Protein AF-A0A6I3EUB2-F1 (afdb_monomer_lite)

Radius of gyration: 27.76 Å; chains: 1; bounding box: 33×75×58 Å

Sequence (104 aa):
MPTTRSRRLRIAAALTAAAVLTSVVAYRFGADAGAPATPSAIVTITPCRLADTRVAPDNVGTRNTPIGTGENVTFNVWGTNGNCTIPTNATGIIANITIVAPTA

Structure (mmCIF, N/CA/C/O backbone):
data_AF-A0A6I3EUB2-F1
#
_entry.id   AF-A0A6I3EUB2-F1
#
loop_
_atom_site.group_PDB
_atom_site.id
_atom_site.type_symbol
_atom_site.label_atom_id
_atom_site.label_alt_id
_atom_site.label_comp_id
_atom_site.label_asym_id
_atom_site.label_entity_id
_atom_site.label_seq_id
_atom_site.pdbx_PDB_ins_code
_atom_site.Cartn_x
_atom_site.Cartn_y
_atom_site.Cartn_z
_atom_site.occupancy
_atom_site.B_iso_or_equiv
_atom_site.auth_seq_id
_atom_site.auth_comp_id
_atom_site.auth_asym_id
_atom_site.auth_atom_id
_atom_site.pdbx_PDB_model_num
ATOM 1 N N . MET A 1 1 ? 15.671 60.150 -37.565 1.00 56.22 1 MET A N 1
ATOM 2 C CA . MET A 1 1 ? 14.299 59.916 -37.058 1.00 56.22 1 MET A CA 1
ATOM 3 C C . MET A 1 1 ? 13.738 58.675 -37.759 1.00 56.22 1 MET A C 1
ATOM 5 O O . MET A 1 1 ? 13.509 58.747 -38.959 1.00 56.22 1 MET A O 1
ATOM 9 N N . PRO A 1 2 ? 13.638 57.500 -37.104 1.00 55.53 2 PRO A N 1
ATOM 10 C CA . PRO A 1 2 ? 13.181 56.280 -37.776 1.00 55.53 2 PRO A CA 1
ATOM 11 C C . PRO A 1 2 ? 11.699 56.411 -38.146 1.00 55.53 2 PRO A C 1
ATOM 13 O O . PRO A 1 2 ? 10.869 56.693 -37.282 1.00 55.53 2 PRO A O 1
ATOM 16 N N . THR A 1 3 ? 11.375 56.225 -39.427 1.00 69.12 3 THR A N 1
ATOM 17 C CA . THR A 1 3 ? 10.013 56.364 -39.961 1.00 69.12 3 THR A CA 1
ATOM 18 C C . THR A 1 3 ? 9.077 55.337 -39.320 1.00 69.12 3 THR A C 1
ATOM 20 O O . THR A 1 3 ? 9.478 54.208 -39.024 1.00 69.12 3 THR A O 1
ATOM 23 N N . THR A 1 4 ? 7.811 55.700 -39.108 1.00 67.75 4 THR A N 1
ATOM 24 C CA . THR A 1 4 ? 6.777 54.897 -38.423 1.00 67.75 4 THR A CA 1
ATOM 25 C C . THR A 1 4 ? 6.672 53.456 -38.948 1.00 67.75 4 THR A C 1
ATOM 27 O O . THR A 1 4 ? 6.390 52.530 -38.189 1.00 67.75 4 THR A O 1
ATOM 30 N N . ARG A 1 5 ? 6.987 53.240 -40.232 1.00 70.75 5 ARG A N 1
ATOM 31 C CA . ARG A 1 5 ? 7.014 51.929 -40.898 1.00 70.75 5 ARG A CA 1
ATOM 32 C C . ARG A 1 5 ? 8.133 51.010 -40.381 1.00 70.75 5 ARG A C 1
ATOM 34 O O . ARG A 1 5 ? 7.890 49.829 -40.156 1.00 70.75 5 ARG A O 1
ATOM 41 N N . SER A 1 6 ? 9.320 51.556 -40.108 1.00 71.12 6 SER A N 1
ATOM 42 C CA . SER A 1 6 ? 10.457 50.802 -39.548 1.00 71.12 6 SER A CA 1
ATOM 43 C C . SER A 1 6 ? 10.231 50.375 -38.092 1.00 71.12 6 SER A C 1
ATOM 45 O O . SER A 1 6 ? 10.658 49.296 -37.683 1.00 71.12 6 SER A O 1
ATOM 47 N N . ARG A 1 7 ? 9.495 51.185 -37.315 1.00 73.19 7 ARG A N 1
ATOM 48 C CA . ARG A 1 7 ? 9.099 50.851 -35.938 1.00 73.19 7 ARG A CA 1
ATOM 49 C C . ARG A 1 7 ? 8.078 49.715 -35.899 1.00 73.19 7 ARG A C 1
ATOM 51 O O . ARG A 1 7 ? 8.243 48.792 -35.113 1.00 73.19 7 ARG A O 1
ATOM 58 N N . ARG A 1 8 ? 7.074 49.739 -36.783 1.00 75.25 8 ARG A N 1
ATOM 59 C CA . ARG A 1 8 ? 6.056 48.676 -36.880 1.00 75.25 8 ARG A CA 1
ATOM 60 C C . ARG A 1 8 ? 6.655 47.324 -37.270 1.00 75.25 8 ARG A C 1
ATOM 62 O O . ARG A 1 8 ? 6.292 46.316 -36.676 1.00 75.25 8 ARG A O 1
ATOM 69 N N . LEU A 1 9 ? 7.613 47.311 -38.200 1.00 75.69 9 LEU A N 1
ATOM 70 C CA . LEU A 1 9 ? 8.272 46.075 -38.635 1.00 75.69 9 LEU A CA 1
ATOM 71 C C . LEU A 1 9 ? 9.098 45.426 -37.511 1.00 75.69 9 LEU A C 1
ATOM 73 O O . LEU A 1 9 ? 9.061 44.214 -37.334 1.00 75.69 9 LEU A O 1
ATOM 77 N N . ARG A 1 10 ? 9.793 46.239 -36.705 1.00 75.81 10 ARG A N 1
ATOM 78 C CA . ARG A 1 10 ? 10.555 45.760 -35.540 1.00 75.81 10 ARG A CA 1
ATOM 79 C C . ARG A 1 10 ? 9.656 45.200 -34.439 1.00 75.81 10 ARG A C 1
ATOM 81 O O . ARG A 1 10 ? 9.993 44.182 -33.848 1.00 75.81 10 ARG A O 1
ATOM 88 N N . ILE A 1 11 ? 8.513 45.842 -34.193 1.00 80.31 11 ILE A N 1
ATOM 89 C CA . ILE A 1 11 ? 7.526 45.366 -33.213 1.00 80.31 11 ILE A CA 1
ATOM 90 C C . ILE A 1 11 ? 6.922 44.034 -33.671 1.00 80.31 11 ILE A C 1
ATOM 92 O O . ILE A 1 11 ? 6.857 43.100 -32.880 1.00 80.31 11 ILE A O 1
ATOM 96 N N . ALA A 1 12 ? 6.549 43.913 -34.949 1.00 75.00 12 ALA A N 1
ATOM 97 C CA . ALA A 1 12 ? 6.021 42.665 -35.497 1.00 75.00 12 ALA A CA 1
ATOM 98 C C . ALA A 1 12 ? 7.028 41.509 -35.369 1.00 75.00 12 ALA A C 1
ATOM 100 O O . ALA A 1 12 ? 6.665 40.443 -34.881 1.00 75.00 12 ALA A O 1
ATOM 101 N N . ALA A 1 13 ? 8.300 41.743 -35.714 1.00 77.19 13 ALA A N 1
ATOM 102 C CA . ALA A 1 13 ? 9.359 40.740 -35.585 1.00 77.19 13 ALA A CA 1
ATOM 103 C C . ALA A 1 13 ? 9.604 40.310 -34.124 1.00 77.19 13 ALA A C 1
ATOM 105 O O . ALA A 1 13 ? 9.795 39.124 -33.845 1.00 77.19 13 ALA A O 1
ATOM 106 N N . ALA A 1 14 ? 9.563 41.256 -33.179 1.00 78.19 14 ALA A N 1
ATOM 107 C CA . ALA A 1 14 ? 9.707 40.962 -31.754 1.00 78.19 14 ALA A CA 1
ATOM 108 C C . ALA A 1 14 ? 8.535 40.123 -31.217 1.00 78.19 14 ALA A C 1
ATOM 110 O O . ALA A 1 14 ? 8.753 39.176 -30.463 1.00 78.19 14 ALA A O 1
ATOM 111 N N . LEU A 1 15 ? 7.305 40.421 -31.647 1.00 78.81 15 LEU A N 1
ATOM 112 C CA . LEU A 1 15 ? 6.114 39.663 -31.255 1.00 78.81 15 LEU A CA 1
ATOM 113 C C . LEU A 1 15 ? 6.137 38.234 -31.810 1.00 78.81 15 LEU A C 1
ATOM 115 O O . LEU A 1 15 ? 5.841 37.294 -31.076 1.00 78.81 15 LEU A O 1
ATOM 119 N N . THR A 1 16 ? 6.548 38.044 -33.067 1.00 73.50 16 THR A N 1
ATOM 120 C CA . THR A 1 16 ? 6.688 36.697 -33.642 1.00 73.50 16 THR A CA 1
ATOM 121 C C . THR A 1 16 ? 7.781 35.888 -32.949 1.00 73.50 16 THR A C 1
ATOM 123 O O . THR A 1 16 ? 7.575 34.714 -32.659 1.00 73.50 16 THR A O 1
ATOM 126 N N . ALA A 1 17 ? 8.920 36.505 -32.618 1.00 73.62 17 ALA A N 1
ATOM 127 C CA . ALA A 1 17 ? 9.989 35.826 -31.889 1.00 73.62 17 ALA A CA 1
ATOM 128 C C . ALA A 1 17 ? 9.537 35.414 -30.477 1.00 73.62 17 ALA A C 1
ATOM 130 O O . ALA A 1 17 ? 9.781 34.284 -30.057 1.00 73.62 17 ALA A O 1
ATOM 131 N N . ALA A 1 18 ? 8.813 36.287 -29.771 1.00 71.38 18 ALA A N 1
ATOM 132 C CA . ALA A 1 18 ? 8.246 35.969 -28.462 1.00 71.38 18 ALA A CA 1
ATOM 133 C C . ALA A 1 18 ? 7.208 34.831 -28.535 1.00 71.38 18 ALA A C 1
ATOM 135 O O . ALA A 1 18 ? 7.204 33.946 -27.679 1.00 71.38 18 ALA A O 1
ATOM 136 N N . ALA A 1 19 ? 6.370 34.800 -29.576 1.00 71.44 19 ALA A N 1
ATOM 137 C CA . ALA A 1 19 ? 5.399 33.725 -29.788 1.00 71.44 19 ALA A CA 1
ATOM 138 C C . ALA A 1 19 ? 6.071 32.363 -30.064 1.00 71.44 19 ALA A C 1
ATOM 140 O O . ALA A 1 19 ? 5.626 31.335 -29.553 1.00 71.44 19 ALA A O 1
ATOM 141 N N . VAL A 1 20 ? 7.176 32.337 -30.818 1.00 73.94 20 VAL A N 1
ATOM 142 C CA . VAL A 1 20 ? 7.945 31.103 -31.079 1.00 73.94 20 VAL A CA 1
ATOM 143 C C . VAL A 1 20 ? 8.670 30.619 -29.818 1.00 73.94 20 VAL A C 1
ATOM 145 O O . VAL A 1 20 ? 8.661 29.430 -29.514 1.00 73.94 20 VAL A O 1
ATOM 148 N N . LEU A 1 21 ? 9.254 31.524 -29.031 1.00 67.19 21 LEU A N 1
ATOM 149 C CA . LEU A 1 21 ? 9.935 31.151 -27.786 1.00 67.19 21 LEU A CA 1
ATOM 150 C C . LEU A 1 21 ? 8.960 30.601 -26.736 1.00 67.19 21 LEU A C 1
ATOM 152 O O . LEU A 1 21 ? 9.248 29.589 -26.100 1.00 67.19 21 LEU A O 1
ATOM 156 N N . THR A 1 22 ? 7.789 31.222 -26.584 1.00 66.56 22 THR A N 1
ATOM 157 C CA . THR A 1 22 ? 6.761 30.769 -25.630 1.00 66.56 22 THR A CA 1
ATOM 158 C C . THR A 1 22 ? 6.173 29.410 -26.005 1.00 66.56 22 THR A C 1
ATOM 160 O O . THR A 1 22 ? 5.975 28.575 -25.124 1.00 66.56 22 THR A O 1
ATOM 163 N N . SER A 1 23 ? 5.964 29.139 -27.297 1.00 62.50 23 SER A N 1
ATOM 164 C CA . SER A 1 23 ? 5.467 27.837 -27.766 1.00 62.50 23 SER A CA 1
ATOM 165 C C . SER A 1 23 ? 6.490 26.704 -27.594 1.00 62.50 23 SER A C 1
ATOM 167 O O . SER A 1 23 ? 6.113 25.606 -27.186 1.00 62.50 23 SER A O 1
ATOM 169 N N . VAL A 1 24 ? 7.788 26.959 -27.799 1.00 64.50 24 VAL A N 1
ATOM 170 C CA . VAL A 1 24 ? 8.850 25.964 -27.538 1.00 64.50 24 VAL A CA 1
ATOM 171 C C . VAL A 1 24 ? 8.991 25.666 -26.043 1.00 64.50 24 VAL A C 1
ATOM 173 O O . VAL A 1 24 ? 9.113 24.504 -25.661 1.00 64.50 24 VAL A O 1
ATOM 176 N N . VAL A 1 25 ? 8.942 26.691 -25.190 1.00 62.66 25 VAL A N 1
ATOM 177 C CA . VAL A 1 25 ? 8.984 26.537 -23.726 1.00 62.66 25 VAL A CA 1
ATOM 178 C C . VAL A 1 25 ? 7.771 25.732 -23.246 1.00 62.66 25 VAL A C 1
ATOM 180 O O . VAL A 1 25 ? 7.948 24.725 -22.567 1.00 62.66 25 VAL A O 1
ATOM 183 N N . ALA A 1 26 ? 6.554 26.075 -23.676 1.00 61.75 26 ALA A N 1
ATOM 184 C CA . ALA A 1 26 ? 5.348 25.329 -23.308 1.00 61.75 26 ALA A CA 1
ATOM 185 C C . ALA A 1 26 ? 5.409 23.843 -23.715 1.00 61.75 26 ALA A C 1
ATOM 187 O O . ALA A 1 26 ? 4.995 22.982 -22.944 1.00 61.75 26 ALA A O 1
ATOM 188 N N . TYR A 1 27 ? 5.982 23.518 -24.880 1.00 61.38 27 TYR A N 1
ATOM 189 C CA . TYR A 1 27 ? 6.166 22.126 -25.308 1.00 61.38 27 TYR A CA 1
ATOM 190 C C . TYR A 1 27 ? 7.198 21.365 -24.459 1.00 61.38 27 TYR A C 1
ATOM 192 O O . TYR A 1 27 ? 7.037 20.174 -24.205 1.00 61.38 27 TYR A O 1
ATOM 200 N N . ARG A 1 28 ? 8.269 22.035 -24.014 1.00 59.62 28 ARG A N 1
ATOM 201 C CA . ARG A 1 28 ? 9.352 21.405 -23.237 1.00 59.62 28 ARG A CA 1
ATOM 202 C C . ARG A 1 28 ? 9.023 21.231 -21.756 1.00 59.62 28 ARG A C 1
ATOM 204 O O . ARG A 1 28 ? 9.552 20.307 -21.155 1.00 59.62 28 ARG A O 1
ATOM 211 N N . PHE A 1 29 ? 8.166 22.084 -21.198 1.00 59.28 29 PHE A N 1
ATOM 212 C CA . PHE A 1 29 ? 7.742 22.018 -19.794 1.00 59.28 29 PHE A CA 1
ATOM 213 C C . PHE A 1 29 ? 6.341 21.409 -19.598 1.00 59.28 29 PHE A C 1
ATOM 215 O O . PHE A 1 29 ? 5.909 21.236 -18.467 1.00 59.28 29 PHE A O 1
ATOM 222 N N . GLY A 1 30 ? 5.609 21.108 -20.676 1.00 54.31 30 GLY A N 1
ATOM 223 C CA . GLY A 1 30 ? 4.2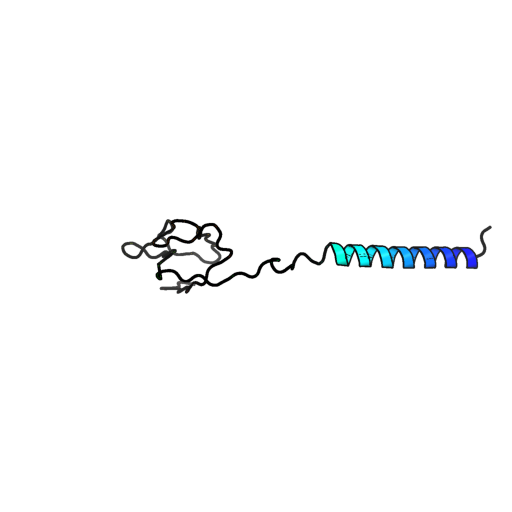42 20.573 -20.623 1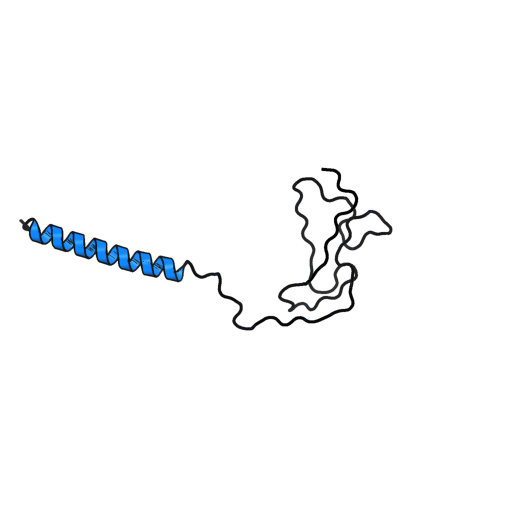.00 54.31 30 GLY A CA 1
ATOM 224 C C . GLY A 1 30 ? 4.121 19.053 -20.781 1.00 54.31 30 GLY A C 1
ATOM 225 O O . GLY A 1 30 ? 3.007 18.558 -20.925 1.00 54.31 30 GLY A O 1
ATOM 226 N N . ALA A 1 31 ? 5.230 18.309 -20.803 1.00 56.22 31 ALA A N 1
ATOM 227 C CA . ALA A 1 31 ? 5.246 16.894 -21.177 1.00 56.22 31 ALA A CA 1
ATOM 228 C C . ALA A 1 31 ? 5.910 15.991 -20.122 1.00 56.22 31 ALA A C 1
ATOM 230 O O . ALA A 1 31 ? 6.739 15.155 -20.461 1.00 56.22 31 ALA A O 1
ATOM 231 N N . ASP A 1 32 ? 5.515 16.108 -18.853 1.00 55.81 32 ASP A N 1
ATOM 232 C CA . ASP A 1 32 ? 5.902 15.138 -17.810 1.00 55.81 32 ASP A CA 1
ATOM 233 C C . ASP A 1 32 ? 4.932 13.941 -17.706 1.00 55.81 32 ASP A C 1
ATOM 235 O O . ASP A 1 32 ? 5.024 13.122 -16.797 1.00 55.81 32 ASP A O 1
ATOM 239 N N . ALA A 1 33 ? 4.018 13.782 -18.669 1.00 56.03 33 ALA A N 1
ATOM 240 C CA . ALA A 1 33 ? 3.150 12.607 -18.794 1.00 56.03 33 ALA A CA 1
ATOM 241 C C . ALA A 1 33 ? 3.735 11.554 -19.758 1.00 56.03 33 ALA A C 1
ATOM 243 O O . ALA A 1 33 ? 3.025 10.975 -20.581 1.00 56.03 33 ALA A O 1
ATOM 244 N N . GLY A 1 34 ? 5.049 11.329 -19.703 1.00 59.44 34 GLY A N 1
ATOM 245 C CA . GLY A 1 34 ? 5.680 10.237 -20.438 1.00 59.44 34 GLY A CA 1
ATOM 246 C C . GLY A 1 34 ? 5.317 8.901 -19.796 1.00 59.44 34 GLY A C 1
ATOM 247 O O . GLY A 1 34 ? 5.687 8.647 -18.652 1.00 59.44 34 GLY A O 1
ATOM 248 N N . ALA A 1 35 ? 4.606 8.033 -20.521 1.00 65.00 35 ALA A N 1
ATOM 249 C CA . ALA A 1 35 ? 4.490 6.631 -20.126 1.00 65.00 35 ALA A CA 1
ATOM 250 C C . ALA A 1 35 ? 5.903 6.034 -19.947 1.00 65.00 35 ALA A C 1
ATOM 252 O O . ALA A 1 35 ? 6.814 6.417 -20.692 1.00 65.00 35 ALA A O 1
ATOM 253 N N . PRO A 1 36 ? 6.118 5.119 -18.983 1.00 65.75 36 PRO A N 1
ATOM 254 C CA . PRO A 1 36 ? 7.423 4.496 -18.812 1.00 65.75 36 PRO A CA 1
ATOM 255 C C . PRO A 1 36 ? 7.875 3.866 -20.134 1.00 65.75 36 PRO A C 1
ATOM 2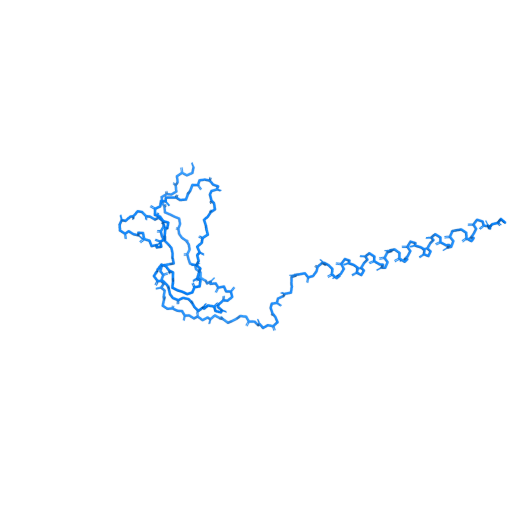57 O O . PRO A 1 36 ? 7.090 3.212 -20.820 1.00 65.75 36 PRO A O 1
ATOM 260 N N . ALA A 1 37 ? 9.149 4.067 -20.491 1.00 72.94 37 ALA A N 1
ATOM 261 C CA . ALA A 1 37 ? 9.722 3.576 -21.750 1.00 72.94 37 ALA A CA 1
ATOM 262 C C . ALA A 1 37 ? 9.608 2.047 -21.902 1.00 72.94 37 ALA A C 1
ATOM 264 O O . ALA A 1 37 ? 9.632 1.524 -23.014 1.00 72.94 37 ALA A O 1
ATOM 265 N N . THR A 1 38 ? 9.456 1.341 -20.779 1.00 79.38 38 THR A N 1
ATOM 266 C CA . THR A 1 38 ? 9.142 -0.084 -20.715 1.00 79.38 38 THR A CA 1
ATOM 267 C C . THR A 1 38 ? 7.760 -0.296 -20.094 1.00 79.38 38 THR A C 1
ATOM 269 O O . THR A 1 38 ? 7.523 0.192 -18.984 1.00 79.38 38 THR A O 1
ATOM 272 N N . PRO A 1 39 ? 6.862 -1.050 -20.749 1.00 80.12 39 PRO A N 1
ATOM 273 C CA . PRO A 1 39 ? 5.554 -1.359 -20.191 1.00 80.12 39 PRO A CA 1
ATOM 274 C C . PRO A 1 39 ? 5.678 -2.239 -18.940 1.00 80.12 39 PRO A C 1
ATOM 276 O O . PRO A 1 39 ? 6.531 -3.123 -18.865 1.00 80.12 39 PRO A O 1
ATOM 279 N N . SER A 1 40 ? 4.796 -2.015 -17.966 1.00 88.12 40 SER A N 1
ATOM 280 C CA . SER A 1 40 ? 4.657 -2.893 -16.800 1.00 88.12 40 SER A CA 1
ATOM 281 C C . SER A 1 40 ? 3.946 -4.191 -17.188 1.00 88.12 40 SER A C 1
ATOM 283 O O . SER A 1 40 ? 3.010 -4.177 -17.986 1.00 88.12 40 SER A O 1
ATOM 285 N N . ALA A 1 41 ? 4.345 -5.304 -16.573 1.00 90.44 41 ALA A N 1
ATOM 286 C CA . ALA A 1 41 ? 3.636 -6.577 -16.660 1.00 90.44 41 ALA A CA 1
ATOM 287 C C . ALA A 1 41 ? 2.940 -6.893 -15.330 1.00 90.44 41 ALA A C 1
ATOM 289 O O . ALA A 1 41 ? 3.425 -6.520 -14.260 1.00 90.44 41 ALA A O 1
ATOM 290 N N . ILE A 1 42 ? 1.810 -7.601 -15.392 1.00 92.81 42 ILE A N 1
ATOM 291 C CA . ILE A 1 42 ? 1.124 -8.091 -14.194 1.00 92.81 42 ILE A CA 1
ATOM 292 C C . ILE A 1 42 ? 1.840 -9.351 -13.710 1.00 92.81 42 ILE A C 1
ATOM 294 O O . ILE A 1 42 ? 1.915 -10.344 -14.430 1.00 92.81 42 ILE A O 1
ATOM 298 N N . VAL A 1 43 ? 2.329 -9.311 -12.471 1.00 91.75 43 VAL A N 1
ATOM 299 C CA . VAL A 1 43 ? 2.889 -10.470 -11.769 1.00 91.75 43 VAL A CA 1
ATOM 300 C C . VAL A 1 43 ? 1.919 -10.861 -10.665 1.00 91.75 43 VAL A C 1
ATOM 302 O O . VAL A 1 43 ? 1.666 -10.086 -9.744 1.00 91.75 43 VAL A O 1
ATOM 305 N N . THR A 1 44 ? 1.347 -12.055 -10.764 1.00 94.25 44 THR A N 1
ATOM 306 C CA . THR A 1 44 ? 0.428 -12.571 -9.748 1.00 94.25 44 THR A CA 1
ATOM 307 C C . THR A 1 44 ? 1.196 -13.072 -8.530 1.00 94.25 44 THR A C 1
ATOM 309 O O . THR A 1 44 ? 2.193 -13.777 -8.674 1.00 94.25 44 THR A O 1
ATOM 312 N N . ILE A 1 45 ? 0.687 -12.768 -7.339 1.00 91.56 45 ILE A N 1
ATOM 313 C CA . ILE A 1 45 ? 1.164 -13.306 -6.061 1.00 91.56 45 ILE A CA 1
ATOM 314 C C . ILE A 1 45 ? 0.026 -14.043 -5.354 1.00 91.56 45 ILE A C 1
ATOM 316 O O . ILE A 1 45 ? -1.142 -13.881 -5.714 1.00 91.56 45 ILE A O 1
ATOM 320 N N . THR A 1 46 ? 0.350 -14.812 -4.315 1.00 95.06 46 THR A N 1
ATOM 321 C CA . THR A 1 46 ? -0.666 -15.318 -3.384 1.00 95.06 46 THR A CA 1
ATOM 322 C C . THR A 1 46 ? -1.403 -14.131 -2.752 1.00 95.06 46 THR A C 1
ATOM 324 O O . THR A 1 46 ? -0.738 -13.269 -2.171 1.00 95.06 46 THR A O 1
ATOM 327 N N . PRO A 1 47 ? -2.747 -14.056 -2.842 1.00 95.00 47 PRO A N 1
ATOM 328 C CA . PRO A 1 47 ? -3.509 -12.975 -2.230 1.00 95.00 47 PRO A CA 1
ATOM 329 C C . PRO A 1 47 ? -3.209 -12.847 -0.737 1.00 95.00 47 PRO A C 1
ATOM 331 O O . PRO A 1 47 ? -3.162 -13.836 -0.007 1.00 95.00 47 PRO A O 1
ATOM 334 N N . CYS A 1 48 ? -3.020 -11.614 -0.285 1.00 95.81 48 CYS A N 1
ATOM 335 C CA . CYS A 1 48 ? -2.603 -11.298 1.072 1.00 95.81 48 CYS A CA 1
ATOM 336 C C . CYS A 1 48 ? -3.274 -10.005 1.546 1.00 95.81 48 CYS A C 1
ATOM 338 O O . CYS A 1 48 ? -3.801 -9.219 0.756 1.00 95.81 48 CYS A O 1
ATOM 340 N N . ARG A 1 49 ? -3.264 -9.790 2.862 1.00 96.00 49 ARG A N 1
ATOM 341 C CA . ARG A 1 49 ? -3.773 -8.573 3.499 1.00 96.00 49 ARG A CA 1
ATOM 342 C C . ARG A 1 49 ? -2.595 -7.627 3.724 1.00 96.00 49 ARG A C 1
ATOM 344 O O . ARG A 1 49 ? -1.724 -7.930 4.536 1.00 96.00 49 ARG A O 1
ATOM 351 N N . LEU A 1 50 ? -2.553 -6.523 2.977 1.00 95.31 50 LEU A N 1
ATOM 352 C CA . LEU A 1 50 ? -1.486 -5.521 3.094 1.00 95.31 50 LEU A CA 1
ATOM 353 C C . LEU A 1 50 ? -1.650 -4.690 4.372 1.00 95.31 50 LEU A C 1
ATOM 355 O O . LEU A 1 50 ? -0.711 -4.527 5.140 1.00 95.31 50 LEU A O 1
ATOM 359 N N . ALA A 1 51 ? -2.868 -4.211 4.619 1.00 95.12 51 ALA A N 1
ATOM 360 C CA . ALA A 1 51 ? -3.221 -3.444 5.802 1.00 95.12 51 ALA A CA 1
ATOM 361 C C . ALA A 1 51 ? -4.664 -3.742 6.218 1.00 95.12 51 ALA A C 1
ATOM 363 O O . ALA A 1 51 ? -5.524 -4.000 5.372 1.00 95.12 51 ALA A O 1
ATOM 364 N N . ASP A 1 52 ? -4.925 -3.689 7.521 1.00 95.44 52 ASP A N 1
ATOM 365 C CA . ASP A 1 52 ? -6.266 -3.750 8.092 1.00 95.44 52 ASP A CA 1
ATOM 366 C C . ASP A 1 52 ? -6.306 -2.953 9.386 1.00 95.44 52 ASP A C 1
ATOM 368 O O . ASP A 1 52 ? -5.638 -3.304 10.355 1.00 95.44 52 ASP A O 1
ATOM 372 N N . THR A 1 53 ? -7.072 -1.866 9.386 1.00 94.69 53 THR A N 1
ATOM 373 C CA . THR A 1 53 ? -7.113 -0.905 10.491 1.00 94.69 53 THR A CA 1
ATOM 374 C C . THR A 1 53 ? -8.091 -1.280 11.597 1.00 94.69 53 THR A C 1
ATOM 376 O O . THR A 1 53 ? -8.204 -0.546 12.582 1.00 94.69 53 THR A O 1
ATOM 379 N N . ARG A 1 54 ? -8.791 -2.416 11.467 1.00 93.25 54 ARG A N 1
ATOM 380 C CA . ARG A 1 54 ? -9.644 -2.937 12.535 1.00 93.25 54 ARG A CA 1
ATOM 381 C C . ARG A 1 54 ? -8.822 -3.255 13.778 1.00 93.25 54 ARG A C 1
ATOM 383 O O . ARG A 1 54 ? -7.615 -3.484 13.717 1.00 93.25 54 ARG A O 1
ATOM 390 N N . VAL A 1 55 ? -9.510 -3.278 14.914 1.00 91.00 55 VAL A N 1
ATOM 391 C CA . VAL A 1 55 ? -8.922 -3.677 16.194 1.00 91.00 55 VAL A CA 1
ATOM 392 C C . VAL A 1 55 ? -8.533 -5.159 16.174 1.00 91.00 55 VAL A C 1
ATOM 394 O O . VAL A 1 55 ? -9.009 -5.934 15.341 1.00 91.00 55 VAL A O 1
ATOM 397 N N . ALA A 1 56 ? -7.670 -5.569 17.105 1.00 88.38 56 ALA A N 1
ATOM 398 C CA . ALA A 1 56 ? -7.318 -6.976 17.270 1.00 88.38 56 ALA A CA 1
ATOM 399 C C . ALA A 1 56 ? -8.581 -7.850 17.459 1.00 88.38 56 ALA A C 1
ATOM 401 O O . ALA A 1 56 ? -9.519 -7.420 18.136 1.00 88.38 56 ALA A O 1
ATOM 402 N N . PRO A 1 57 ? -8.615 -9.071 16.895 1.00 91.44 57 PRO A N 1
ATOM 403 C CA . PRO A 1 57 ? -7.500 -9.785 16.261 1.00 91.44 57 PRO A CA 1
ATOM 404 C C . PRO A 1 57 ? -7.340 -9.535 14.750 1.00 91.44 57 PRO A C 1
ATOM 406 O O . PRO A 1 57 ? -6.402 -10.054 14.158 1.00 91.44 57 PRO A O 1
ATOM 409 N N . ASP A 1 58 ? -8.227 -8.757 14.126 1.00 93.06 58 ASP A N 1
ATOM 410 C CA . ASP A 1 58 ? -8.255 -8.578 12.664 1.00 93.06 58 ASP A CA 1
ATOM 411 C C . ASP A 1 58 ? -7.157 -7.644 12.131 1.00 93.06 58 ASP A C 1
ATOM 413 O O . ASP A 1 58 ? -6.939 -7.565 10.919 1.00 93.06 58 ASP A O 1
ATOM 417 N N . ASN A 1 59 ? -6.491 -6.916 13.028 1.00 95.12 59 ASN A N 1
ATOM 418 C CA . ASN A 1 59 ? -5.489 -5.922 12.681 1.00 95.12 59 ASN A CA 1
ATOM 419 C C . ASN A 1 59 ? -4.320 -6.517 11.882 1.00 95.12 59 ASN A C 1
ATOM 421 O O . ASN A 1 59 ? -3.715 -7.508 12.292 1.00 95.12 59 ASN A O 1
ATOM 425 N N . VAL A 1 60 ? -3.949 -5.855 10.785 1.00 95.75 60 VAL A N 1
ATOM 426 C CA . VAL A 1 60 ? -2.749 -6.174 10.004 1.00 95.75 60 VAL A CA 1
ATOM 427 C C . VAL A 1 60 ? -1.974 -4.898 9.708 1.00 95.75 60 VAL A C 1
ATOM 429 O O . VAL A 1 60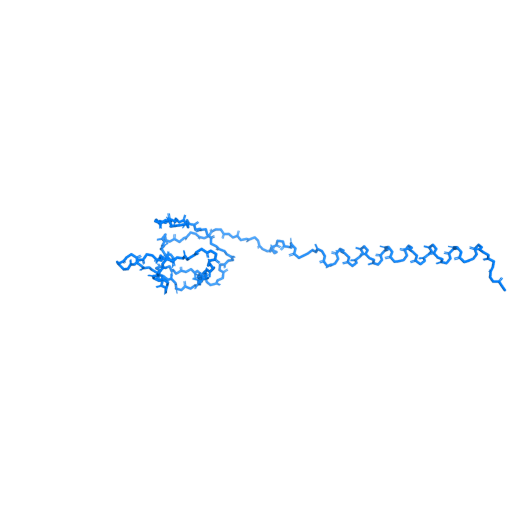 ? -2.526 -3.923 9.194 1.00 95.75 60 VAL A O 1
ATOM 432 N N . GLY A 1 61 ? -0.670 -4.932 9.983 1.00 90.81 61 GLY A N 1
ATOM 433 C CA . GLY A 1 61 ? 0.226 -3.792 9.815 1.00 90.81 61 GLY A CA 1
ATOM 434 C C . GLY A 1 61 ? 0.333 -2.945 11.084 1.00 90.81 61 GLY A C 1
ATOM 435 O O . GLY A 1 61 ? 0.154 -3.437 12.192 1.00 90.81 61 GLY A O 1
ATOM 436 N N . THR A 1 62 ? 0.689 -1.670 10.928 1.00 87.38 62 THR A N 1
ATOM 437 C CA . THR A 1 62 ? 1.022 -0.779 12.057 1.00 87.38 62 THR A CA 1
ATOM 438 C C . THR A 1 62 ? -0.134 0.108 12.516 1.00 87.38 62 THR A C 1
ATOM 440 O O . THR A 1 62 ? -0.061 0.715 13.582 1.00 87.38 62 THR A O 1
ATOM 443 N N . ARG A 1 63 ? -1.202 0.216 11.721 1.00 91.19 63 ARG A N 1
ATOM 444 C CA . ARG A 1 63 ? -2.360 1.069 12.008 1.00 91.19 63 ARG A CA 1
ATOM 445 C C . ARG A 1 63 ? -3.482 0.210 12.584 1.00 91.19 63 ARG A C 1
ATOM 447 O O . ARG A 1 63 ? -4.016 -0.611 11.856 1.00 91.19 63 ARG A O 1
ATOM 454 N N . ASN A 1 64 ? -3.854 0.413 13.849 1.00 92.06 64 ASN A N 1
ATOM 455 C CA . ASN A 1 64 ? -4.876 -0.374 14.566 1.00 92.06 64 ASN A CA 1
ATOM 456 C C . ASN A 1 64 ? -6.041 0.458 15.126 1.00 92.06 64 ASN A C 1
ATOM 458 O O . ASN A 1 64 ? -6.743 0.017 16.036 1.00 92.06 64 ASN A O 1
ATOM 462 N N . THR A 1 65 ? -6.234 1.672 14.607 1.00 91.69 65 THR A N 1
ATOM 463 C CA . THR A 1 65 ? -7.414 2.485 14.919 1.00 91.69 65 THR A CA 1
ATOM 464 C C . THR A 1 65 ? -8.087 2.950 13.625 1.00 91.69 65 THR A C 1
ATOM 466 O O . THR A 1 65 ? -7.439 2.949 12.570 1.00 91.69 65 THR A O 1
ATOM 469 N N . PRO A 1 66 ? -9.376 3.333 13.677 1.00 91.75 66 PRO A N 1
ATOM 470 C CA . PRO A 1 66 ? -10.105 3.812 12.508 1.00 91.75 66 PRO A CA 1
ATOM 471 C C . PRO A 1 66 ? -9.423 5.008 11.837 1.00 91.75 66 PRO A C 1
ATOM 473 O O . PRO A 1 66 ? -8.756 5.800 12.505 1.00 91.75 66 PRO A O 1
ATOM 476 N N . ILE A 1 67 ? -9.619 5.132 10.523 1.00 92.62 67 ILE A N 1
ATOM 477 C CA . ILE A 1 67 ? -9.199 6.304 9.746 1.00 92.62 67 ILE A CA 1
ATOM 478 C C . ILE A 1 67 ? -10.276 7.378 9.915 1.00 92.62 67 ILE A C 1
ATOM 480 O O . ILE A 1 67 ? -11.442 7.129 9.609 1.00 92.62 67 ILE A O 1
ATOM 484 N N . GLY A 1 68 ? -9.891 8.539 10.439 1.00 92.12 68 GLY A N 1
ATOM 485 C CA . GLY A 1 68 ? -10.787 9.657 10.707 1.00 92.12 68 GLY A CA 1
ATOM 486 C C . GLY A 1 68 ? -11.169 10.463 9.463 1.00 92.12 68 GLY A C 1
ATOM 487 O O . GLY A 1 68 ? -10.602 10.319 8.378 1.00 92.12 68 GLY A O 1
ATOM 488 N N . THR A 1 69 ? -12.139 11.360 9.632 1.00 91.94 69 THR A N 1
ATOM 489 C CA . THR A 1 69 ? -12.629 12.237 8.563 1.00 91.94 69 THR A CA 1
ATOM 490 C C . THR A 1 69 ? -11.517 13.158 8.060 1.00 91.94 69 THR A C 1
ATOM 492 O O . THR A 1 69 ? -10.945 13.934 8.821 1.00 91.94 69 THR A O 1
ATOM 495 N N . GLY A 1 70 ? -11.207 13.065 6.764 1.00 91.44 70 GLY A N 1
ATOM 496 C CA . GLY A 1 70 ? -10.127 13.833 6.135 1.00 91.44 70 GLY A CA 1
ATOM 497 C C . GLY A 1 70 ? -8.712 13.378 6.512 1.00 91.44 70 GLY A C 1
ATOM 498 O O . GLY A 1 70 ? -7.753 14.038 6.122 1.00 91.44 70 GLY A O 1
ATOM 499 N N . GLU A 1 71 ? -8.557 12.276 7.254 1.00 93.31 71 GLU A N 1
ATOM 500 C CA . GLU A 1 71 ? -7.246 11.699 7.556 1.00 93.31 71 GLU A CA 1
ATOM 501 C C . GLU A 1 71 ? -6.688 10.979 6.321 1.00 93.31 71 GLU A C 1
ATOM 503 O O . GLU A 1 71 ? -7.367 10.179 5.673 1.00 93.31 71 GLU A O 1
ATOM 508 N N . ASN A 1 72 ? -5.412 11.220 6.024 1.00 93.81 72 ASN A N 1
ATOM 509 C CA . ASN A 1 72 ? -4.653 10.450 5.049 1.00 93.81 72 ASN A CA 1
ATOM 510 C C . ASN A 1 72 ? -3.694 9.513 5.781 1.00 93.81 72 ASN A C 1
ATOM 512 O O . ASN A 1 72 ? -2.918 9.947 6.632 1.00 93.81 72 ASN A O 1
ATOM 516 N N . VAL A 1 73 ? -3.702 8.237 5.399 1.00 93.12 73 VAL A N 1
ATOM 517 C CA . VAL A 1 73 ? -2.769 7.233 5.918 1.00 93.12 73 VAL A CA 1
ATOM 518 C C . VAL A 1 73 ? -1.981 6.642 4.761 1.00 93.12 73 VAL A C 1
ATOM 520 O O . VAL A 1 73 ? -2.549 6.254 3.741 1.00 93.12 73 VAL A O 1
ATOM 523 N N . THR A 1 74 ? -0.667 6.554 4.942 1.00 94.00 74 THR A N 1
ATOM 524 C CA . THR A 1 74 ? 0.250 5.957 3.972 1.00 94.00 74 THR A CA 1
ATOM 525 C C . THR A 1 74 ? 0.694 4.590 4.469 1.00 94.00 74 THR A C 1
ATOM 527 O O . THR A 1 74 ? 1.134 4.453 5.610 1.00 94.00 74 THR A O 1
ATOM 530 N N . PHE A 1 75 ? 0.622 3.588 3.595 1.00 92.38 75 PHE A N 1
ATOM 531 C CA . PHE A 1 75 ? 1.108 2.237 3.861 1.00 92.38 75 PHE A CA 1
ATOM 532 C C . PHE A 1 75 ? 2.265 1.907 2.919 1.00 92.38 75 PHE A C 1
ATOM 534 O O . PHE A 1 75 ? 2.183 2.153 1.714 1.00 92.38 75 PHE A O 1
ATOM 541 N N . ASN A 1 76 ? 3.338 1.331 3.459 1.00 92.50 76 ASN A N 1
ATOM 542 C CA . ASN A 1 76 ? 4.427 0.809 2.641 1.00 92.50 76 ASN A CA 1
ATOM 543 C C . ASN A 1 76 ? 3.956 -0.435 1.888 1.00 92.50 76 ASN A C 1
ATOM 545 O O . ASN A 1 76 ? 3.441 -1.369 2.490 1.00 92.50 76 ASN A O 1
ATOM 549 N N . VAL A 1 77 ? 4.167 -0.451 0.574 1.00 93.56 77 VAL A N 1
ATOM 550 C CA . VAL A 1 77 ? 3.733 -1.560 -0.285 1.00 93.56 77 VAL A CA 1
ATOM 551 C C . VAL A 1 77 ? 4.853 -2.574 -0.509 1.00 93.56 77 VAL A C 1
ATOM 553 O O . VAL A 1 77 ? 4.624 -3.774 -0.442 1.00 93.56 77 VAL A O 1
ATOM 556 N N . TRP A 1 78 ? 6.068 -2.110 -0.796 1.00 93.69 78 TRP A N 1
ATOM 557 C CA . TRP A 1 78 ? 7.169 -2.985 -1.192 1.00 93.69 78 TRP A CA 1
ATOM 558 C C . TRP A 1 78 ? 7.795 -3.759 -0.039 1.00 93.69 78 TRP A C 1
ATOM 560 O O . TRP A 1 78 ? 7.849 -3.292 1.099 1.00 93.69 78 TRP A O 1
ATOM 570 N N . GLY A 1 79 ? 8.373 -4.909 -0.386 1.00 93.12 79 GLY A N 1
ATOM 571 C CA . GLY A 1 79 ? 9.003 -5.808 0.566 1.00 93.12 79 GLY A CA 1
ATOM 572 C C . GLY A 1 79 ? 7.962 -6.524 1.416 1.00 93.12 79 GLY A C 1
ATOM 573 O O . GLY A 1 79 ? 6.854 -6.805 0.958 1.00 93.12 79 GLY A O 1
ATOM 574 N N . THR A 1 80 ? 8.342 -6.847 2.650 1.00 93.25 80 THR A N 1
ATOM 575 C CA . THR A 1 80 ? 7.435 -7.468 3.615 1.00 93.25 80 THR A CA 1
ATOM 576 C C . THR A 1 80 ? 6.658 -6.390 4.361 1.00 93.25 80 THR A C 1
ATOM 578 O O . THR A 1 80 ? 7.241 -5.615 5.121 1.00 93.25 80 THR A O 1
ATOM 581 N N . ASN A 1 81 ? 5.343 -6.349 4.159 1.00 93.12 81 ASN A N 1
ATOM 582 C CA . ASN A 1 81 ? 4.431 -5.454 4.863 1.00 93.12 81 ASN A CA 1
ATOM 583 C C . ASN A 1 81 ? 3.092 -6.150 5.126 1.00 93.12 81 ASN A C 1
ATOM 585 O O . ASN A 1 81 ? 2.550 -6.815 4.241 1.00 93.12 81 ASN A O 1
ATOM 589 N N . GLY A 1 82 ? 2.574 -6.017 6.350 1.00 93.69 82 GLY A N 1
ATOM 590 C CA . GLY A 1 82 ? 1.412 -6.785 6.785 1.00 93.69 82 GLY A CA 1
ATOM 591 C C . GLY A 1 82 ? 1.665 -8.279 6.591 1.00 93.69 82 GLY A C 1
ATOM 592 O O . GLY A 1 82 ? 2.672 -8.809 7.061 1.00 93.69 82 GLY A O 1
ATOM 593 N N . ASN A 1 83 ? 0.791 -8.932 5.828 1.00 95.81 83 ASN A N 1
ATOM 594 C CA . ASN A 1 83 ? 0.913 -10.350 5.487 1.00 95.81 83 ASN A CA 1
ATOM 595 C C . ASN A 1 83 ? 1.422 -10.562 4.048 1.00 95.81 83 ASN A C 1
ATOM 597 O O . ASN A 1 83 ? 1.297 -11.658 3.503 1.00 95.81 83 ASN A O 1
ATOM 601 N N . CYS A 1 84 ? 1.930 -9.509 3.407 1.00 96.00 84 CYS A N 1
ATOM 602 C CA . CYS A 1 84 ? 2.344 -9.497 2.012 1.00 96.00 84 CYS A CA 1
ATOM 603 C C . CYS A 1 84 ? 3.869 -9.446 1.868 1.00 96.00 84 CYS A C 1
ATOM 605 O O . CYS A 1 84 ? 4.547 -8.748 2.619 1.00 96.00 84 CYS A O 1
ATOM 607 N N . THR A 1 85 ? 4.393 -10.118 0.838 1.00 95.44 85 THR A N 1
ATOM 608 C CA . THR A 1 85 ? 5.766 -9.938 0.342 1.00 95.44 85 THR A CA 1
ATOM 609 C C . THR A 1 85 ? 5.701 -9.533 -1.125 1.00 95.44 85 THR A C 1
ATOM 611 O O . THR A 1 85 ? 5.435 -10.361 -1.995 1.00 95.44 85 THR A O 1
ATOM 614 N N . ILE A 1 86 ? 5.902 -8.244 -1.396 1.00 95.06 86 ILE A N 1
ATOM 615 C CA . ILE A 1 86 ? 5.772 -7.653 -2.732 1.00 95.06 86 ILE A CA 1
ATOM 616 C C . ILE A 1 86 ? 7.173 -7.333 -3.280 1.00 95.06 86 ILE A C 1
ATOM 618 O O . ILE A 1 86 ? 7.977 -6.740 -2.554 1.00 95.06 86 ILE A O 1
ATOM 622 N N . PRO A 1 87 ? 7.491 -7.687 -4.544 1.00 92.94 87 PRO A N 1
ATOM 623 C CA . PRO A 1 87 ? 8.775 -7.351 -5.157 1.00 92.94 87 PRO A CA 1
ATOM 624 C C . PRO A 1 87 ? 9.091 -5.852 -5.067 1.00 92.94 87 PRO A C 1
ATOM 626 O O . PRO A 1 87 ? 8.237 -5.007 -5.335 1.00 92.94 87 PRO A O 1
ATOM 629 N N . THR A 1 88 ? 10.330 -5.510 -4.713 1.00 92.88 88 THR A N 1
ATOM 630 C CA . THR A 1 88 ? 10.759 -4.116 -4.492 1.00 92.88 88 THR A CA 1
ATOM 631 C C . THR A 1 88 ? 10.869 -3.292 -5.772 1.00 92.88 88 THR A C 1
ATOM 633 O O . THR A 1 88 ? 10.925 -2.070 -5.713 1.00 92.88 88 THR A O 1
ATOM 636 N N . ASN A 1 89 ? 10.882 -3.951 -6.928 1.00 90.12 89 ASN A N 1
ATOM 637 C CA . ASN A 1 89 ? 10.877 -3.335 -8.251 1.00 90.12 89 ASN A CA 1
ATOM 638 C C . ASN A 1 89 ? 9.469 -3.242 -8.870 1.00 90.12 89 ASN A C 1
ATOM 640 O O . ASN A 1 89 ? 9.350 -2.892 -10.044 1.00 90.12 89 ASN A O 1
ATOM 644 N N . ALA A 1 90 ? 8.406 -3.582 -8.130 1.00 92.75 90 ALA A N 1
ATOM 645 C CA . ALA A 1 90 ? 7.040 -3.427 -8.618 1.00 92.75 90 ALA A CA 1
ATOM 646 C C . ALA A 1 90 ? 6.714 -1.939 -8.816 1.00 92.75 90 ALA A C 1
ATOM 648 O O . ALA A 1 90 ? 6.877 -1.133 -7.908 1.00 92.75 90 ALA A O 1
ATOM 649 N N . THR A 1 91 ? 6.207 -1.563 -9.986 1.00 92.06 91 THR A N 1
ATOM 650 C CA . THR A 1 91 ? 5.833 -0.169 -10.290 1.00 92.06 91 THR A CA 1
ATOM 651 C C . THR A 1 91 ? 4.445 0.212 -9.766 1.00 92.06 91 THR A C 1
ATOM 653 O O . THR A 1 91 ? 4.098 1.389 -9.739 1.00 92.06 91 THR A O 1
ATOM 656 N N . GLY A 1 92 ? 3.653 -0.770 -9.330 1.00 92.06 92 GLY A N 1
ATOM 657 C CA . GLY A 1 92 ? 2.324 -0.596 -8.754 1.00 92.06 92 GLY A CA 1
ATOM 658 C C . GLY A 1 92 ? 1.734 -1.929 -8.297 1.00 92.06 92 GLY A C 1
ATOM 659 O O . GLY A 1 92 ? 2.346 -2.983 -8.480 1.00 92.06 92 GLY A O 1
ATOM 660 N N . ILE A 1 93 ? 0.541 -1.881 -7.702 1.00 94.00 93 ILE A N 1
ATOM 661 C CA . ILE A 1 93 ? -0.200 -3.067 -7.260 1.00 94.00 93 ILE A CA 1
ATOM 662 C C . ILE A 1 93 ? -1.649 -3.014 -7.726 1.00 94.00 93 ILE A C 1
ATOM 664 O O . ILE A 1 93 ? -2.211 -1.942 -7.942 1.00 94.00 93 ILE A O 1
ATOM 668 N N . ILE A 1 94 ? -2.258 -4.191 -7.820 1.00 94.38 94 ILE A N 1
ATOM 669 C CA . ILE A 1 94 ? -3.702 -4.350 -7.957 1.00 94.38 94 ILE A CA 1
ATOM 670 C C . ILE A 1 94 ? -4.209 -4.785 -6.587 1.00 94.38 94 ILE A C 1
ATOM 672 O O . ILE A 1 94 ? -3.753 -5.798 -6.055 1.00 94.38 94 ILE A O 1
ATOM 676 N N . ALA A 1 95 ? -5.115 -4.008 -6.001 1.00 94.88 95 ALA A N 1
ATOM 677 C CA . ALA A 1 95 ? -5.613 -4.251 -4.656 1.00 94.88 95 ALA A CA 1
ATOM 678 C C . ALA A 1 95 ? -7.126 -4.069 -4.582 1.00 94.88 95 ALA A C 1
ATOM 680 O O . ALA A 1 95 ? -7.698 -3.209 -5.252 1.00 94.88 95 ALA A O 1
ATOM 681 N N . ASN A 1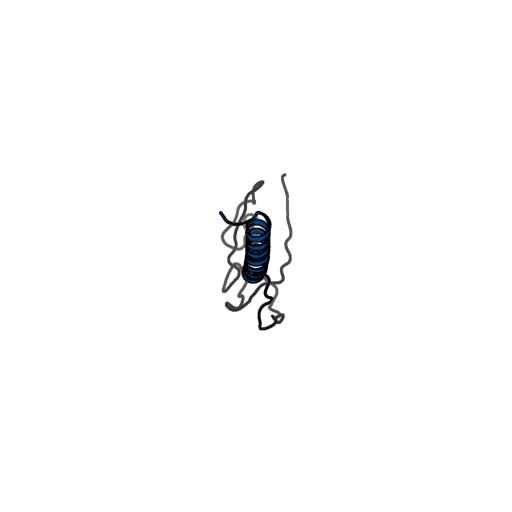 96 ? -7.745 -4.852 -3.702 1.00 96.00 96 ASN A N 1
ATOM 682 C CA . ASN A 1 96 ? -9.122 -4.648 -3.281 1.00 96.00 96 ASN A CA 1
ATOM 683 C C . ASN A 1 96 ? -9.119 -3.877 -1.964 1.00 96.00 96 ASN A C 1
ATOM 685 O O . ASN A 1 96 ? -8.403 -4.239 -1.030 1.00 96.00 96 ASN A O 1
ATOM 689 N N . ILE A 1 97 ? -9.941 -2.835 -1.893 1.00 94.44 97 ILE A N 1
ATOM 690 C CA . ILE A 1 97 ? -10.116 -2.015 -0.697 1.00 94.44 97 ILE A CA 1
ATOM 691 C C . ILE A 1 97 ? -11.561 -2.170 -0.240 1.00 94.44 97 ILE A C 1
ATOM 693 O O . ILE A 1 97 ? -12.490 -2.129 -1.045 1.00 94.44 97 ILE A O 1
ATOM 697 N N . THR A 1 98 ? -11.758 -2.361 1.059 1.00 94.00 98 THR A N 1
ATOM 698 C CA . THR A 1 98 ? -13.089 -2.451 1.659 1.00 94.00 98 THR A CA 1
ATOM 699 C C . THR A 1 98 ? -13.135 -1.560 2.881 1.00 94.00 98 THR A C 1
ATOM 701 O O . THR A 1 98 ? -12.274 -1.648 3.753 1.00 94.00 98 THR A O 1
ATOM 704 N N . ILE A 1 99 ? -14.154 -0.707 2.936 1.00 93.31 99 ILE A N 1
ATOM 705 C CA . ILE A 1 99 ? -14.447 0.115 4.103 1.00 93.31 99 ILE A CA 1
ATOM 706 C C . ILE A 1 99 ? -15.469 -0.645 4.941 1.00 93.31 99 ILE A C 1
ATOM 708 O O . ILE A 1 99 ? -16.507 -1.071 4.436 1.00 93.31 99 ILE A O 1
ATOM 712 N N . VAL A 1 100 ? -15.164 -0.821 6.220 1.00 91.69 100 VAL A N 1
ATOM 713 C CA . VAL A 1 100 ? -16.016 -1.512 7.190 1.00 91.69 100 VAL A CA 1
ATOM 714 C C . VAL A 1 100 ? -16.347 -0.552 8.326 1.00 91.69 100 VAL A C 1
ATOM 716 O O . VAL A 1 100 ? -15.483 0.209 8.749 1.00 91.69 100 VAL A O 1
ATOM 719 N N . ALA A 1 101 ? -17.597 -0.578 8.794 1.00 87.81 101 ALA A N 1
ATOM 720 C CA . ALA A 1 101 ? -18.101 0.282 9.872 1.00 87.81 101 ALA A CA 1
ATOM 721 C C . ALA A 1 101 ? -17.767 1.794 9.724 1.00 87.81 101 ALA A C 1
ATOM 723 O O . ALA A 1 101 ? -17.185 2.380 10.637 1.00 87.81 101 ALA A O 1
ATOM 724 N N . PRO A 1 102 ? -18.110 2.447 8.595 1.00 86.62 102 PRO A N 1
ATOM 725 C CA . PRO A 1 102 ? -17.879 3.883 8.423 1.00 86.62 102 PRO A CA 1
ATOM 726 C C . PRO A 1 102 ? -18.754 4.714 9.376 1.00 86.62 102 PRO A C 1
ATOM 728 O O . PRO A 1 102 ? -19.929 4.398 9.562 1.00 86.62 102 PRO A O 1
ATOM 731 N N . THR A 1 103 ? -18.199 5.791 9.945 1.00 79.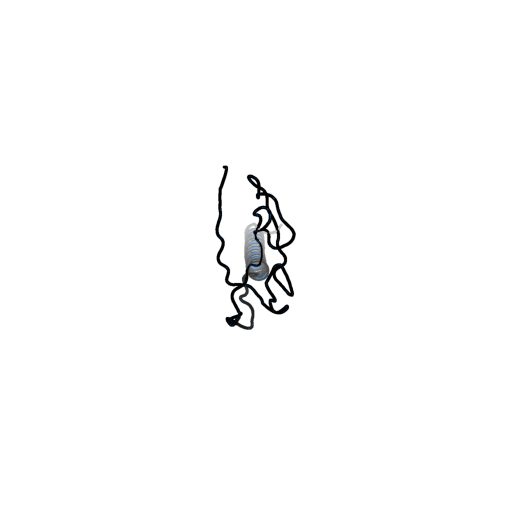88 103 THR A N 1
ATOM 732 C CA . THR A 1 103 ? -18.883 6.617 10.963 1.00 79.88 103 THR A CA 1
ATOM 733 C C . THR A 1 103 ? -19.176 8.066 10.565 1.00 79.88 103 THR A C 1
ATOM 735 O O . THR A 1 103 ? -19.792 8.735 11.378 1.00 79.88 103 THR A O 1
ATOM 738 N N . ALA A 1 104 ? -18.757 8.510 9.370 1.00 63.00 104 ALA A N 1
ATOM 739 C CA . ALA A 1 104 ? -18.996 9.832 8.751 1.00 63.00 104 ALA A CA 1
ATOM 740 C C . ALA A 1 104 ? -19.011 11.056 9.695 1.00 63.00 104 ALA A C 1
ATOM 742 O O . ALA A 1 104 ? -20.058 11.332 10.319 1.00 63.00 104 ALA A O 1
#

Secondary structure (DSSP, 8-state):
---HHHHHHHHHHHHHHHHHHHHHHHHHHS---PPPSS-----------S-B-SPTTS-BSS--SPPPTT-------SEEETTEEE-TT-S---------S---

Foldseek 3Di:
DDDPVVVVVVVVVVVVVVVVVVVVVCVVPVPPVDDPPDDDDDDDDDDDDQADQDAPPVGFFDHPHDADDPRDDDGDDAADGGGDHHHPPHPDDDDDDDDDPDDD

pLDDT: mean 83.19, std 13.18, range [54.31, 96.0]